Protein AF-X1TZ71-F1 (afdb_monomer_lite)

Organism: NCBI:txid412755

Secondary structure (DSSP, 8-state):
--HHHHHHHT--TT-EEEEEETTHHHHHHHTTHHHHHHHTT-EEEEEEEETTEEEEEEE-SS-EEEEEEGGGT--S-HHHHHHHHT-------TTT--HHHHHHHHHHHHHHHHHHHHHHHHHHHHTT-S---SSHHHHHHHHHHHHHHHT--TTHHHHHHH--

pLDDT: mean 88.77, std 14.21, range [39.88, 98.19]

Structure (mmCIF, N/CA/C/O backbone):
data_AF-X1TZ71-F1
#
_entry.id   AF-X1TZ71-F1
#
loop_
_atom_site.group_PDB
_atom_site.id
_atom_site.type_symbol
_atom_site.label_atom_id
_atom_site.label_alt_id
_atom_site.label_comp_id
_atom_site.label_asym_id
_atom_site.label_entity_id
_atom_site.label_seq_id
_atom_site.pdbx_PDB_ins_code
_atom_site.Cartn_x
_atom_site.Cartn_y
_atom_site.Cartn_z
_atom_site.occupancy
_atom_site.B_iso_or_equiv
_atom_site.auth_seq_id
_atom_site.auth_comp_id
_atom_site.auth_asym_id
_atom_site.auth_atom_id
_atom_site.pdbx_PDB_model_num
ATOM 1 N N . MET A 1 1 ? -4.329 -20.247 -7.702 1.00 56.12 1 MET A N 1
ATOM 2 C CA . MET A 1 1 ? -5.307 -19.534 -6.846 1.00 56.12 1 MET A CA 1
ATOM 3 C C . MET A 1 1 ? -5.564 -18.157 -7.431 1.00 56.12 1 MET A C 1
ATOM 5 O O . MET A 1 1 ? -4.617 -17.557 -7.929 1.00 56.12 1 MET A O 1
ATOM 9 N N . ALA A 1 2 ? -6.808 -17.671 -7.418 1.00 87.69 2 ALA A N 1
ATOM 10 C CA . ALA A 1 2 ? -7.111 -16.310 -7.858 1.00 87.69 2 ALA A CA 1
ATOM 11 C C . ALA A 1 2 ? -6.758 -15.293 -6.754 1.00 87.69 2 ALA A C 1
ATOM 13 O O . ALA A 1 2 ? -6.817 -15.616 -5.570 1.00 87.69 2 ALA A O 1
ATOM 14 N N . PHE A 1 3 ? -6.421 -14.053 -7.130 1.00 93.12 3 PHE A N 1
ATOM 15 C CA . PHE A 1 3 ? -6.019 -12.981 -6.200 1.00 93.12 3 PHE A CA 1
ATOM 16 C C . PHE A 1 3 ? -6.981 -12.798 -5.012 1.00 93.12 3 PHE A C 1
ATOM 18 O O . PHE A 1 3 ? -6.551 -12.663 -3.872 1.00 93.12 3 PHE A O 1
ATOM 25 N N . TRP A 1 4 ? -8.293 -12.832 -5.257 1.00 95.75 4 TRP A N 1
ATOM 26 C CA . TRP A 1 4 ? -9.291 -12.625 -4.204 1.00 95.75 4 TRP A CA 1
ATOM 27 C C . TRP A 1 4 ? -9.393 -13.785 -3.216 1.00 95.75 4 TRP A C 1
ATOM 29 O O . TRP A 1 4 ? -9.641 -13.533 -2.040 1.00 95.75 4 TRP A O 1
ATOM 39 N N . ASP A 1 5 ? -9.153 -15.022 -3.657 1.00 95.69 5 ASP A N 1
ATOM 40 C CA . ASP A 1 5 ? -9.114 -16.175 -2.751 1.00 95.69 5 ASP A CA 1
ATOM 41 C C . ASP A 1 5 ? -7.950 -16.019 -1.768 1.00 95.69 5 ASP A C 1
ATOM 43 O O . ASP A 1 5 ? -8.126 -16.210 -0.567 1.00 95.69 5 ASP A O 1
ATOM 47 N N . PHE A 1 6 ? -6.796 -15.567 -2.275 1.00 96.19 6 PHE A N 1
ATOM 48 C CA . PHE A 1 6 ? -5.638 -15.220 -1.455 1.00 96.19 6 PHE A CA 1
ATOM 49 C C . PHE A 1 6 ? -5.962 -14.087 -0.473 1.00 96.19 6 PHE A C 1
ATOM 51 O O . PHE A 1 6 ? -5.722 -14.226 0.719 1.00 96.19 6 PHE A O 1
ATOM 58 N N . VAL A 1 7 ? -6.562 -12.980 -0.920 1.00 96.44 7 VAL A N 1
ATOM 59 C CA . VAL A 1 7 ? -6.920 -11.880 -0.005 1.00 96.44 7 VAL A CA 1
ATOM 60 C C . VAL A 1 7 ? -7.867 -12.364 1.095 1.00 96.44 7 VAL A C 1
ATOM 62 O O . VAL A 1 7 ? -7.653 -12.062 2.267 1.00 96.44 7 VAL A O 1
ATOM 65 N N . PHE A 1 8 ? -8.905 -13.129 0.750 1.00 95.69 8 PHE A N 1
ATOM 66 C CA . PHE A 1 8 ? -9.890 -13.588 1.727 1.00 95.69 8 PHE A CA 1
ATOM 67 C C . PHE A 1 8 ? -9.335 -14.626 2.704 1.00 95.69 8 PHE A C 1
ATOM 69 O O . PHE A 1 8 ? -9.735 -14.596 3.872 1.00 95.69 8 PHE A O 1
ATOM 76 N N . SER A 1 9 ? -8.395 -15.479 2.280 1.00 95.69 9 SER A N 1
ATOM 77 C CA . SER A 1 9 ? -7.748 -16.455 3.167 1.00 95.69 9 SER A CA 1
ATOM 78 C C . SER A 1 9 ? -6.894 -15.803 4.258 1.00 95.69 9 SER A C 1
ATOM 80 O O . SER A 1 9 ? -6.653 -16.430 5.281 1.00 95.69 9 SER A O 1
ATOM 82 N N . HIS A 1 10 ? -6.479 -14.544 4.074 1.00 96.12 10 HIS A N 1
ATOM 83 C CA . HIS A 1 10 ? -5.703 -13.767 5.051 1.00 96.12 10 HIS A CA 1
ATOM 84 C C . HIS A 1 10 ? -6.578 -12.868 5.940 1.00 96.12 10 HIS A C 1
ATOM 86 O O . HIS A 1 10 ? -6.071 -12.021 6.674 1.00 96.12 10 HIS A O 1
ATOM 92 N N . THR A 1 11 ? -7.907 -12.994 5.871 1.00 96.06 11 THR A N 1
ATOM 93 C CA . THR A 1 11 ? -8.799 -12.199 6.724 1.00 96.06 11 THR A CA 1
ATOM 94 C C . THR A 1 11 ? -9.105 -12.910 8.037 1.00 96.06 11 THR A C 1
ATOM 96 O O . THR A 1 11 ? -9.689 -13.989 8.050 1.00 96.06 11 THR A O 1
ATOM 99 N N . GLU A 1 12 ? -8.820 -12.254 9.161 1.00 93.06 12 GLU A N 1
ATOM 100 C CA . GLU A 1 12 ? -9.050 -12.818 10.496 1.00 93.06 12 GLU A CA 1
ATOM 101 C C . GLU A 1 12 ? -10.226 -12.169 11.232 1.00 93.06 12 GLU A C 1
ATOM 103 O O . GLU A 1 12 ? -10.579 -11.003 11.025 1.00 93.06 12 GLU A O 1
ATOM 108 N N . ARG A 1 13 ? -10.871 -12.932 12.122 1.00 93.88 13 ARG A N 1
ATOM 109 C CA . ARG A 1 13 ? -12.014 -12.450 12.908 1.00 93.88 13 ARG A CA 1
ATOM 110 C C . ARG A 1 13 ? -11.586 -11.303 13.826 1.00 93.88 13 ARG A C 1
ATOM 112 O O . ARG A 1 13 ? -10.613 -11.413 14.557 1.00 93.88 13 ARG A O 1
ATOM 119 N N . LYS A 1 14 ? -12.376 -10.223 13.833 1.00 87.81 14 LYS A N 1
ATOM 120 C CA . LYS A 1 14 ? -12.159 -8.985 14.609 1.00 87.81 14 LYS A CA 1
ATOM 121 C C . LYS A 1 14 ? -10.844 -8.250 14.308 1.00 87.81 14 LYS A C 1
ATOM 123 O O . LYS A 1 14 ? -10.611 -7.207 14.910 1.00 87.81 14 LYS A O 1
ATOM 128 N N . GLN A 1 15 ? -10.054 -8.712 13.343 1.00 91.31 15 GLN A N 1
ATOM 129 C CA . GLN A 1 15 ? -8.871 -8.010 12.870 1.00 91.31 15 GLN A CA 1
ATOM 130 C C . GLN A 1 15 ? -9.157 -7.301 11.546 1.00 91.31 15 GLN A C 1
ATOM 132 O O . GLN A 1 15 ? -10.079 -7.645 10.795 1.00 91.31 15 GLN A O 1
ATOM 137 N N . LYS A 1 16 ? -8.385 -6.247 11.291 1.00 94.69 16 LYS A N 1
ATOM 138 C CA . LYS A 1 16 ? -8.448 -5.476 10.054 1.00 94.69 16 LYS A CA 1
ATOM 139 C C . LYS A 1 16 ? -7.242 -5.852 9.208 1.00 94.69 16 LYS A C 1
ATOM 141 O O . LYS A 1 16 ? -6.126 -5.527 9.593 1.00 94.69 16 LYS A O 1
ATOM 146 N N . LEU A 1 17 ? -7.479 -6.482 8.062 1.00 97.62 17 LEU A N 1
ATOM 147 C CA . LEU A 1 17 ? -6.434 -6.743 7.077 1.00 97.62 17 LEU A CA 1
ATOM 148 C C . LEU A 1 17 ? -6.076 -5.438 6.359 1.00 97.62 17 LEU A C 1
ATOM 150 O O . LEU A 1 17 ? -6.972 -4.730 5.895 1.00 97.62 17 LEU A O 1
ATOM 154 N N . TRP A 1 18 ? -4.786 -5.124 6.271 1.00 97.12 18 TRP A N 1
ATOM 155 C CA . TRP A 1 18 ? -4.277 -4.001 5.484 1.00 97.12 18 TRP A CA 1
ATOM 156 C C . TRP A 1 18 ? -3.757 -4.537 4.154 1.00 97.12 18 TRP A C 1
ATOM 158 O O . TRP A 1 18 ? -2.914 -5.427 4.130 1.00 97.12 18 TRP A O 1
ATOM 168 N N . VAL A 1 19 ? -4.269 -3.996 3.053 1.00 97.00 19 VAL A N 1
ATOM 169 C CA . VAL A 1 19 ? -3.801 -4.284 1.695 1.00 97.00 19 VAL A CA 1
ATOM 170 C C . VAL A 1 19 ? -3.227 -2.991 1.139 1.00 97.00 19 VAL A C 1
ATOM 172 O O . VAL A 1 19 ? -3.953 -2.014 0.971 1.00 97.00 19 VAL A O 1
ATOM 175 N N . ILE A 1 20 ? -1.921 -2.968 0.901 1.00 95.88 20 ILE A N 1
ATOM 176 C CA . ILE A 1 20 ? -1.197 -1.762 0.497 1.00 95.88 20 ILE A CA 1
ATOM 177 C C . ILE A 1 20 ? -0.684 -1.962 -0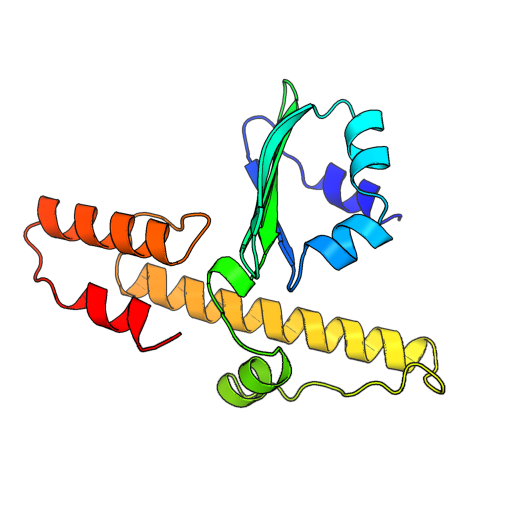.926 1.00 95.88 20 ILE A C 1
ATOM 179 O O . ILE A 1 20 ? -0.116 -3.008 -1.231 1.00 95.88 20 ILE A O 1
ATOM 183 N N . ALA A 1 21 ? -0.905 -0.974 -1.787 1.00 94.56 21 ALA A N 1
ATOM 184 C CA . ALA A 1 21 ? -0.413 -0.950 -3.162 1.00 94.56 21 ALA A CA 1
ATOM 185 C C . ALA A 1 21 ? -0.061 0.489 -3.557 1.00 94.56 21 ALA A C 1
ATOM 187 O O . ALA A 1 21 ? -0.616 1.429 -2.989 1.00 94.56 21 ALA A O 1
ATOM 188 N N . ARG A 1 22 ? 0.829 0.673 -4.534 1.00 93.31 22 ARG A N 1
ATOM 189 C CA . ARG A 1 22 ? 1.141 2.002 -5.079 1.00 93.31 22 ARG A CA 1
ATOM 190 C C . ARG A 1 22 ? 0.152 2.346 -6.186 1.00 93.31 22 ARG A C 1
ATOM 192 O O . ARG A 1 22 ? 0.003 1.556 -7.109 1.00 93.31 22 ARG A O 1
ATOM 199 N N . ASN A 1 23 ? -0.472 3.524 -6.127 1.00 90.31 23 ASN A N 1
ATOM 200 C CA . ASN A 1 23 ? -1.553 3.905 -7.045 1.00 90.31 23 ASN A CA 1
ATOM 201 C C . ASN A 1 23 ? -2.710 2.886 -7.011 1.00 90.31 23 ASN A C 1
ATOM 203 O O . ASN A 1 23 ? -3.175 2.375 -8.034 1.00 90.31 23 ASN A O 1
ATOM 207 N N . LEU A 1 24 ? -3.165 2.591 -5.791 1.00 94.12 24 LEU A N 1
ATOM 208 C CA . LEU A 1 24 ? -4.106 1.519 -5.457 1.00 94.12 24 LEU A CA 1
ATOM 209 C C . LEU A 1 24 ? -5.336 1.480 -6.375 1.00 94.12 24 LEU A C 1
ATOM 211 O O . LEU A 1 24 ? -5.834 0.404 -6.707 1.00 94.12 24 LEU A O 1
ATOM 215 N N . THR A 1 25 ? -5.862 2.647 -6.747 1.00 92.38 25 THR A N 1
ATOM 216 C CA . THR A 1 25 ? -7.091 2.771 -7.539 1.00 92.38 25 THR A CA 1
ATOM 217 C C . THR A 1 25 ? -6.992 2.042 -8.879 1.00 92.38 25 THR A C 1
ATOM 219 O O . THR A 1 25 ? -7.983 1.451 -9.323 1.00 92.38 25 THR A O 1
ATOM 222 N N . PHE A 1 26 ? -5.808 2.025 -9.499 1.00 91.81 26 PHE A N 1
ATOM 223 C CA . PHE A 1 26 ? -5.575 1.302 -10.745 1.00 91.81 26 PHE A CA 1
ATOM 224 C C . PHE A 1 26 ? -5.727 -0.209 -10.541 1.00 91.81 26 PHE A C 1
ATOM 226 O O . PHE A 1 26 ? -6.632 -0.820 -11.119 1.00 91.81 26 PHE A O 1
ATOM 233 N N . ASP A 1 27 ? -4.916 -0.800 -9.659 1.00 92.81 27 ASP A N 1
ATOM 234 C CA . ASP A 1 27 ? -4.940 -2.241 -9.390 1.00 92.81 27 ASP A CA 1
ATOM 235 C C . ASP A 1 27 ? -6.313 -2.698 -8.909 1.00 92.81 27 ASP A C 1
ATOM 237 O O . ASP A 1 27 ? -6.866 -3.673 -9.419 1.00 92.81 27 ASP A O 1
ATOM 241 N N . PHE A 1 28 ? -6.917 -1.948 -7.984 1.00 95.19 28 PHE A N 1
ATOM 242 C CA . PHE A 1 28 ? -8.239 -2.244 -7.441 1.00 95.19 28 PHE A CA 1
ATOM 243 C C . PHE A 1 28 ? -9.316 -2.318 -8.536 1.00 95.19 28 PHE A C 1
ATOM 245 O O . PHE A 1 28 ? -10.219 -3.163 -8.474 1.00 95.19 28 PHE A O 1
ATOM 252 N N . THR A 1 29 ? -9.206 -1.469 -9.561 1.00 94.75 29 THR A N 1
ATOM 253 C CA . THR A 1 29 ? -10.097 -1.475 -10.727 1.00 94.75 29 THR A CA 1
ATOM 254 C C . THR A 1 29 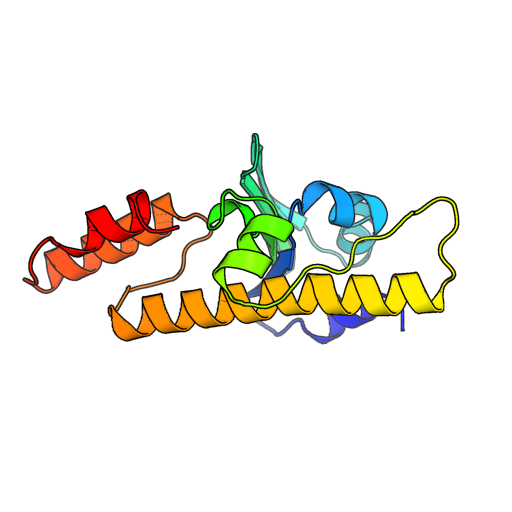? -9.824 -2.681 -11.625 1.00 94.75 29 THR A C 1
ATOM 256 O O . THR A 1 29 ? -10.764 -3.407 -11.965 1.00 94.75 29 THR A O 1
ATOM 259 N N . VAL A 1 30 ? -8.554 -2.954 -11.946 1.00 94.75 30 VAL A N 1
ATOM 260 C CA . VAL A 1 30 ? -8.131 -4.089 -12.788 1.00 94.75 30 VAL A CA 1
ATOM 261 C C . VAL A 1 30 ? -8.580 -5.423 -12.190 1.00 94.75 30 VAL A C 1
ATOM 263 O O . VAL A 1 30 ? -9.160 -6.259 -12.888 1.00 94.75 30 VAL A O 1
ATOM 266 N N . VAL A 1 31 ? -8.420 -5.605 -10.875 1.00 95.44 31 VAL A N 1
ATOM 267 C CA . VAL A 1 31 ? -8.862 -6.821 -10.175 1.00 95.44 31 VAL A CA 1
ATOM 268 C C . VAL A 1 31 ? -10.368 -6.844 -9.880 1.00 95.44 31 VAL A C 1
ATOM 270 O O . VAL A 1 31 ? -10.855 -7.762 -9.216 1.00 95.44 31 VAL A O 1
ATOM 273 N N . LYS A 1 32 ? -11.135 -5.863 -10.378 1.00 96.69 32 LYS A N 1
ATOM 274 C CA . LYS A 1 32 ? -12.597 -5.748 -10.234 1.00 96.69 32 LYS A CA 1
ATOM 275 C C . LYS A 1 32 ? -13.048 -5.768 -8.769 1.00 96.69 32 LYS A C 1
ATOM 277 O O . LYS A 1 32 ? -14.005 -6.468 -8.419 1.00 96.69 32 LYS A O 1
ATOM 282 N N . GLY A 1 33 ? -12.374 -5.010 -7.903 1.00 96.38 33 GLY A N 1
ATOM 283 C CA . GLY A 1 33 ? -12.511 -5.153 -6.454 1.00 96.38 33 GLY A CA 1
ATOM 284 C C . GLY A 1 33 ? -13.922 -4.994 -5.910 1.00 96.38 33 GLY A C 1
ATOM 285 O O . GLY A 1 33 ? -14.368 -5.830 -5.122 1.00 96.38 33 GLY A O 1
ATOM 286 N N . TRP A 1 34 ? -14.698 -4.034 -6.416 1.00 96.62 34 TRP A N 1
ATOM 287 C CA . TRP A 1 34 ? -16.098 -3.867 -6.011 1.00 96.62 34 TRP A CA 1
ATOM 288 C C . TRP A 1 34 ? -16.954 -5.112 -6.248 1.00 96.62 34 TRP A C 1
ATOM 290 O O . TRP A 1 34 ? -17.768 -5.480 -5.400 1.00 96.62 34 TRP A O 1
ATOM 300 N N . ARG A 1 35 ? -16.744 -5.799 -7.376 1.00 96.62 35 ARG A N 1
ATOM 301 C CA . ARG A 1 35 ? -17.495 -7.005 -7.738 1.00 96.62 35 ARG A CA 1
ATOM 302 C C . ARG A 1 35 ? -17.219 -8.139 -6.753 1.00 96.62 35 ARG A C 1
ATOM 304 O O . ARG A 1 35 ? -18.155 -8.780 -6.278 1.00 96.62 35 ARG A O 1
ATOM 311 N N . HIS A 1 36 ? -15.946 -8.372 -6.436 1.00 96.94 36 HIS A N 1
ATOM 312 C CA . HIS A 1 36 ? -15.536 -9.461 -5.548 1.00 96.94 36 HIS A CA 1
ATOM 313 C C . HIS A 1 36 ? -15.891 -9.177 -4.085 1.00 96.94 36 HIS A C 1
ATOM 315 O O . HIS A 1 36 ? -16.437 -10.049 -3.411 1.00 96.94 36 HIS A O 1
ATOM 321 N N . LEU A 1 37 ? -15.686 -7.944 -3.615 1.00 97.00 37 LEU A N 1
ATOM 322 C CA . LEU A 1 37 ? -16.050 -7.533 -2.259 1.00 97.00 37 LEU A CA 1
ATOM 323 C C . LEU A 1 37 ? -17.560 -7.613 -2.014 1.00 97.00 37 LEU A C 1
ATOM 325 O O . LEU A 1 37 ? -17.981 -8.147 -0.985 1.00 97.00 37 LEU A O 1
ATOM 329 N N . ARG A 1 38 ? -18.381 -7.151 -2.970 1.00 96.19 38 ARG A N 1
ATOM 330 C CA . ARG A 1 38 ? -19.845 -7.257 -2.885 1.00 96.19 38 ARG A CA 1
ATOM 331 C C . ARG A 1 38 ? -20.293 -8.717 -2.839 1.00 96.19 38 ARG A C 1
ATOM 333 O O . ARG A 1 38 ? -21.103 -9.066 -1.984 1.00 96.19 38 ARG A O 1
ATOM 340 N N . LYS A 1 39 ? -19.742 -9.573 -3.710 1.00 96.19 39 LYS A N 1
ATOM 341 C CA . LYS A 1 39 ? -20.042 -11.016 -3.726 1.00 96.19 39 LYS A CA 1
ATOM 342 C C . LYS A 1 39 ? -19.671 -11.695 -2.400 1.00 96.19 39 LYS A C 1
ATOM 344 O O . LYS A 1 39 ? -20.401 -12.562 -1.940 1.00 96.19 39 LYS A O 1
ATOM 349 N N . ALA A 1 40 ? -18.581 -11.267 -1.762 1.00 95.56 40 ALA A N 1
ATOM 350 C CA . ALA A 1 40 ? -18.126 -11.772 -0.465 1.00 95.56 40 ALA A CA 1
ATOM 351 C C . ALA A 1 40 ? -18.844 -11.145 0.756 1.00 95.56 40 ALA A C 1
ATOM 353 O O . ALA A 1 40 ? -18.468 -11.415 1.902 1.00 95.56 40 ALA A O 1
ATOM 354 N N . GLY A 1 41 ? -19.865 -10.305 0.539 1.00 96.94 41 GLY A N 1
ATOM 355 C CA . GLY A 1 41 ? -20.700 -9.725 1.596 1.00 96.94 41 GLY A CA 1
ATOM 356 C C . GLY A 1 41 ? -20.073 -8.549 2.353 1.00 96.94 41 GLY A C 1
ATOM 357 O O . GLY A 1 41 ? -20.566 -8.173 3.421 1.00 96.94 41 GLY A O 1
ATOM 358 N N . TYR A 1 42 ? -18.993 -7.958 1.837 1.00 97.69 42 TYR A N 1
ATOM 359 C CA . TYR A 1 42 ? -18.423 -6.741 2.409 1.00 97.69 42 TYR A CA 1
ATOM 360 C C . TYR A 1 42 ? -19.281 -5.520 2.074 1.00 97.69 42 TYR A C 1
ATOM 362 O O . TYR A 1 42 ? -19.770 -5.363 0.956 1.00 97.69 42 TYR A O 1
ATOM 370 N N . LYS A 1 43 ? -19.426 -4.621 3.050 1.00 97.56 43 LYS A N 1
ATOM 371 C CA . LYS A 1 43 ? -20.058 -3.310 2.877 1.00 97.56 43 LYS A CA 1
ATOM 372 C C . LYS A 1 43 ? -19.006 -2.214 2.955 1.00 97.56 43 LYS A C 1
ATOM 374 O O . LYS A 1 43 ? -18.106 -2.289 3.796 1.00 97.56 43 LYS A O 1
ATOM 379 N N . LEU A 1 44 ? -19.151 -1.186 2.124 1.00 97.50 44 LEU A N 1
ATOM 380 C CA . LEU A 1 44 ? -18.319 0.009 2.195 1.00 97.50 44 LEU A CA 1
ATOM 381 C C . LEU A 1 44 ? -18.536 0.725 3.533 1.00 97.50 44 LEU A C 1
ATOM 383 O O . LEU A 1 44 ? -19.667 0.849 4.006 1.00 97.50 44 LEU A O 1
ATOM 387 N N . LYS A 1 45 ? -17.442 1.152 4.163 1.00 97.31 45 LYS A N 1
ATOM 388 C CA . LYS A 1 45 ? -17.451 1.921 5.414 1.00 97.31 45 LYS A CA 1
ATOM 389 C C . LYS A 1 45 ? -16.808 3.283 5.269 1.00 97.31 45 LYS A C 1
ATOM 391 O O . LYS A 1 45 ? -17.271 4.224 5.897 1.00 97.31 45 LYS A O 1
ATOM 396 N N . PHE A 1 46 ? -15.759 3.374 4.467 1.00 96.31 46 PHE A N 1
ATOM 397 C CA . PHE A 1 46 ? -15.093 4.629 4.178 1.00 96.31 46 PHE A CA 1
ATOM 398 C C . PHE A 1 46 ? -14.481 4.553 2.786 1.00 96.31 46 PHE A C 1
ATOM 400 O O . PHE A 1 46 ? -13.930 3.514 2.415 1.00 96.31 46 PHE A O 1
ATOM 407 N N . PHE A 1 47 ? -14.591 5.640 2.037 1.00 95.44 47 PHE A N 1
ATOM 408 C CA . PHE A 1 47 ? -13.990 5.792 0.725 1.00 95.44 47 PHE A CA 1
ATOM 409 C C . PHE A 1 47 ? -13.442 7.205 0.612 1.00 95.44 47 PHE A C 1
ATOM 411 O O . PHE A 1 47 ? -14.181 8.170 0.793 1.00 95.44 47 PHE A O 1
ATOM 418 N N . HIS A 1 48 ? -12.155 7.312 0.324 1.00 94.19 48 HIS A N 1
ATOM 419 C CA . HIS A 1 48 ? -11.503 8.562 -0.014 1.00 94.19 48 HIS A CA 1
ATOM 420 C C . HIS A 1 48 ? -10.598 8.312 -1.214 1.00 94.19 48 HIS A C 1
ATOM 422 O O . HIS A 1 48 ? -9.826 7.352 -1.215 1.00 94.19 48 HIS A O 1
ATOM 428 N N . ASN A 1 49 ? -10.733 9.160 -2.225 1.00 91.19 49 ASN A N 1
ATOM 429 C CA . ASN A 1 49 ? -9.928 9.143 -3.434 1.00 91.19 49 ASN A CA 1
ATOM 430 C C . ASN A 1 49 ? -9.728 10.598 -3.855 1.00 91.19 49 ASN A C 1
ATOM 432 O O . ASN A 1 49 ? -10.657 11.234 -4.355 1.00 91.19 49 ASN A O 1
ATOM 436 N N . GLN A 1 50 ? -8.546 11.138 -3.572 1.00 87.94 50 GLN A N 1
ATOM 437 C CA . GLN A 1 50 ? -8.169 12.483 -3.983 1.00 87.94 50 GLN A CA 1
ATOM 438 C C . GLN A 1 50 ? -6.665 12.544 -4.249 1.00 87.94 50 GLN A C 1
ATOM 440 O O . GLN A 1 50 ? -5.847 12.353 -3.347 1.00 87.94 50 GLN A O 1
ATOM 445 N N . GLY A 1 51 ? -6.296 12.843 -5.497 1.00 82.50 51 GLY A N 1
ATOM 446 C CA . GLY A 1 51 ? -4.898 12.885 -5.923 1.00 82.50 51 GLY A CA 1
ATOM 447 C C . GLY A 1 51 ? -4.202 11.545 -5.679 1.00 82.50 51 GLY A C 1
ATOM 448 O O . GLY A 1 51 ? -4.640 10.511 -6.172 1.00 82.50 51 GLY A O 1
ATOM 449 N N . THR A 1 52 ? -3.128 11.566 -4.893 1.00 79.38 52 THR A N 1
ATOM 450 C CA . THR A 1 52 ? -2.356 10.372 -4.518 1.00 79.38 52 THR A CA 1
ATOM 451 C C . THR A 1 52 ? -2.851 9.715 -3.226 1.00 79.38 52 THR A C 1
ATOM 453 O O . THR A 1 52 ? -2.237 8.763 -2.752 1.00 79.38 52 THR A O 1
ATOM 456 N N . CYS A 1 53 ? -3.926 10.238 -2.623 1.00 87.25 53 CYS A N 1
ATOM 457 C CA . CYS A 1 53 ? -4.484 9.727 -1.380 1.00 87.25 53 CYS A CA 1
ATOM 458 C C . CYS A 1 53 ? -5.683 8.818 -1.664 1.00 87.25 53 CYS A C 1
ATOM 460 O O . CYS A 1 53 ? -6.781 9.305 -1.952 1.00 87.25 53 CYS A O 1
ATOM 462 N N . ASN A 1 54 ? -5.487 7.500 -1.554 1.00 93.00 54 ASN A N 1
ATOM 463 C CA . ASN A 1 54 ? -6.557 6.515 -1.726 1.00 93.00 54 ASN A CA 1
ATOM 464 C C . ASN A 1 54 ? -6.712 5.644 -0.479 1.00 93.00 54 ASN A C 1
ATOM 466 O O . ASN A 1 54 ? -5.758 5.042 0.024 1.00 93.00 54 ASN A O 1
ATOM 470 N N . ILE A 1 55 ? -7.941 5.581 0.035 1.00 97.00 55 ILE A N 1
ATOM 471 C CA . ILE A 1 55 ? -8.312 4.783 1.204 1.00 97.00 55 ILE A CA 1
ATOM 472 C C . ILE A 1 55 ? -9.678 4.156 0.945 1.00 97.00 55 ILE A C 1
ATOM 474 O O . ILE A 1 55 ? -10.683 4.854 0.797 1.00 97.00 55 ILE A O 1
ATOM 478 N N . ILE A 1 56 ? -9.737 2.827 0.972 1.00 97.56 56 ILE A N 1
ATOM 479 C CA . ILE A 1 56 ? -10.987 2.073 0.864 1.00 97.56 56 ILE A CA 1
ATOM 480 C C . ILE A 1 56 ? -11.116 1.173 2.085 1.00 97.56 56 ILE A C 1
ATOM 482 O O . ILE A 1 56 ? -10.369 0.216 2.243 1.00 97.56 56 ILE A O 1
ATOM 486 N N . SER A 1 57 ? -12.087 1.442 2.951 1.00 97.75 57 SER A N 1
ATOM 487 C CA . SER A 1 57 ? -12.390 0.597 4.106 1.00 97.75 57 SER A CA 1
ATOM 488 C C . SER A 1 57 ? -13.694 -0.142 3.877 1.00 97.75 57 SER A C 1
ATOM 490 O O . SER 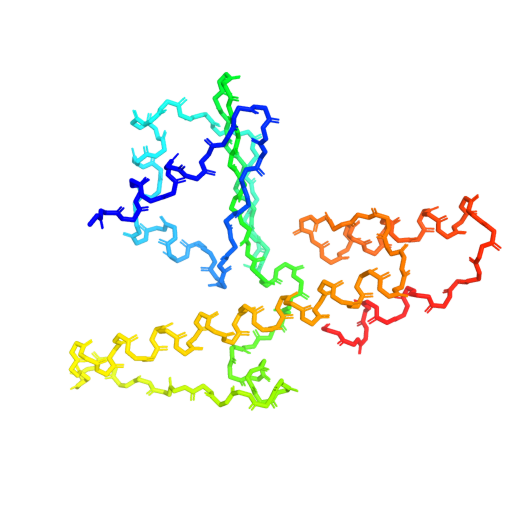A 1 57 ? -14.750 0.472 3.692 1.00 97.75 57 SER A O 1
ATOM 492 N N . VAL A 1 58 ? -13.636 -1.466 3.938 1.00 98.00 58 VAL A N 1
ATOM 493 C CA . VAL A 1 58 ? -14.801 -2.338 3.825 1.00 98.00 58 VAL A CA 1
ATOM 494 C C . VAL A 1 58 ? -14.899 -3.268 5.023 1.00 98.00 58 VAL A C 1
ATOM 496 O O . VAL A 1 58 ? -13.904 -3.677 5.623 1.00 98.00 58 VAL A O 1
ATOM 499 N N . ARG A 1 59 ? -16.126 -3.615 5.406 1.00 96.81 59 ARG A N 1
ATOM 500 C CA . ARG A 1 59 ? -16.375 -4.435 6.593 1.00 96.81 59 ARG A CA 1
ATOM 501 C C . ARG A 1 59 ? -17.565 -5.362 6.407 1.00 96.81 59 ARG A C 1
ATOM 503 O O . ARG A 1 59 ? -18.588 -4.966 5.850 1.00 96.81 59 ARG A O 1
ATOM 510 N N . LYS A 1 60 ? -17.450 -6.564 6.970 1.00 94.50 60 LYS A N 1
ATOM 511 C CA . LYS A 1 60 ? -18.573 -7.460 7.277 1.00 94.50 60 LYS A CA 1
ATOM 512 C C . LYS A 1 60 ? -18.636 -7.723 8.786 1.00 94.50 60 LYS A C 1
ATOM 514 O O . LYS A 1 60 ? -17.839 -7.181 9.550 1.00 94.50 60 LYS A O 1
ATOM 519 N N . LYS A 1 61 ? -19.607 -8.521 9.244 1.00 89.94 61 LYS A N 1
ATOM 520 C CA . LYS A 1 61 ? -19.800 -8.787 10.685 1.00 89.94 61 LYS A CA 1
ATOM 521 C C . LYS A 1 61 ? -18.540 -9.365 11.350 1.00 89.94 61 LYS A C 1
ATOM 523 O O . LYS A 1 61 ? -18.217 -8.975 12.466 1.00 89.94 61 LYS A O 1
ATOM 528 N N . SER A 1 62 ? -17.829 -10.260 10.662 1.00 90.75 62 SER A N 1
ATOM 529 C CA . SER A 1 62 ? -16.691 -10.990 11.228 1.00 90.75 62 SER A CA 1
ATOM 530 C C . SER A 1 62 ? -15.353 -10.260 11.127 1.00 90.75 62 SER A C 1
ATOM 532 O O . SER A 1 62 ? -14.561 -10.360 12.059 1.00 90.75 62 SER A O 1
ATOM 534 N N . ASN A 1 63 ? -15.081 -9.546 10.033 1.00 95.31 63 ASN A N 1
ATOM 535 C CA . ASN A 1 63 ? -13.767 -8.958 9.761 1.00 95.31 63 ASN A CA 1
ATOM 536 C C . ASN A 1 63 ? -13.851 -7.701 8.871 1.00 95.31 63 ASN A C 1
ATOM 538 O O . ASN A 1 63 ? -14.917 -7.354 8.342 1.00 95.31 63 ASN A O 1
ATOM 542 N N . ALA A 1 64 ? -12.728 -6.992 8.748 1.00 96.94 64 ALA A N 1
ATOM 543 C CA . ALA A 1 64 ? -12.601 -5.777 7.947 1.00 96.94 64 ALA A CA 1
ATOM 544 C C . ALA A 1 64 ? -11.346 -5.823 7.069 1.00 96.94 64 ALA A C 1
ATOM 546 O O . ALA A 1 64 ? -10.355 -6.450 7.434 1.00 96.94 64 ALA A O 1
ATOM 547 N N . ILE A 1 65 ? -11.392 -5.127 5.935 1.00 98.19 65 ILE A N 1
ATOM 548 C CA . ILE A 1 65 ? -10.244 -4.925 5.050 1.00 98.19 65 ILE A CA 1
ATOM 549 C C . ILE A 1 65 ? -10.118 -3.426 4.804 1.00 98.19 65 ILE A C 1
ATOM 551 O O . ILE A 1 65 ? -11.120 -2.752 4.548 1.00 98.19 65 ILE A O 1
ATOM 555 N N . VAL A 1 66 ? -8.901 -2.904 4.896 1.00 97.81 66 VAL A N 1
ATOM 556 C CA . VAL A 1 66 ? -8.571 -1.559 4.438 1.00 97.81 66 VAL A CA 1
ATOM 557 C C . VAL A 1 66 ? -7.558 -1.660 3.309 1.00 97.81 66 VAL A C 1
ATOM 559 O O . VAL A 1 66 ? -6.510 -2.280 3.461 1.00 97.81 66 VAL A O 1
ATOM 562 N N . PHE A 1 67 ? -7.897 -1.066 2.175 1.00 97.75 67 PHE A N 1
ATOM 563 C CA . PHE A 1 67 ? -6.996 -0.884 1.053 1.00 97.75 67 PHE A CA 1
ATOM 564 C C . PHE A 1 67 ? -6.415 0.525 1.137 1.00 97.75 67 PHE A C 1
ATOM 566 O O . PHE A 1 67 ? -7.173 1.488 1.297 1.00 97.75 67 PHE A O 1
ATOM 573 N N . LEU A 1 68 ? -5.091 0.638 1.073 1.00 96.81 68 LEU A N 1
ATOM 574 C CA . LEU A 1 68 ? -4.363 1.895 1.236 1.00 96.81 68 LEU A CA 1
ATOM 575 C C . LEU A 1 68 ? -3.397 2.103 0.076 1.00 96.81 68 LEU A C 1
ATOM 577 O O . LEU A 1 68 ? -2.711 1.167 -0.334 1.00 96.81 68 LEU A O 1
ATOM 581 N N . ASP A 1 69 ? -3.333 3.336 -0.417 1.00 95.44 69 ASP A N 1
ATOM 582 C CA . ASP A 1 69 ? -2.251 3.747 -1.302 1.00 95.44 69 ASP A CA 1
ATOM 583 C C . ASP A 1 69 ? -0.956 3.904 -0.506 1.00 95.44 69 ASP A C 1
ATOM 585 O O . ASP A 1 69 ? -0.936 4.605 0.510 1.00 95.44 69 ASP A O 1
ATOM 589 N N . SER A 1 70 ? 0.145 3.316 -0.969 1.00 94.94 70 SER A N 1
ATOM 590 C CA . SER A 1 70 ? 1.454 3.593 -0.371 1.00 94.94 70 SER A CA 1
ATOM 591 C C . SER A 1 70 ? 1.870 5.054 -0.570 1.00 94.94 70 SER A C 1
ATOM 593 O O . SER A 1 70 ? 2.590 5.612 0.265 1.00 94.94 70 SER A O 1
ATOM 595 N N . MET A 1 71 ? 1.320 5.732 -1.586 1.00 93.19 71 MET A N 1
ATOM 596 C CA . MET A 1 71 ? 1.517 7.166 -1.799 1.00 93.19 71 MET A CA 1
ATOM 597 C C . MET A 1 71 ? 0.867 8.052 -0.725 1.00 93.19 71 MET A C 1
ATOM 599 O O . MET A 1 71 ? 1.159 9.246 -0.657 1.00 93.19 71 MET A O 1
ATOM 603 N N . ASN A 1 72 ? 0.055 7.485 0.175 1.00 93.62 72 ASN A N 1
ATOM 604 C CA . ASN A 1 72 ? -0.412 8.189 1.371 1.00 93.62 72 ASN A CA 1
ATOM 605 C C . ASN A 1 72 ? 0.748 8.564 2.318 1.00 93.62 72 ASN A C 1
ATOM 607 O O . ASN A 1 72 ? 0.591 9.457 3.164 1.00 93.62 72 ASN A O 1
ATOM 611 N N . TRP A 1 73 ? 1.888 7.871 2.199 1.00 92.94 73 TRP A N 1
ATOM 612 C CA . TRP A 1 73 ? 3.112 8.132 2.958 1.00 92.94 73 TRP A CA 1
ATOM 613 C C . TRP A 1 73 ? 4.290 8.521 2.066 1.00 92.94 73 TRP A C 1
ATOM 615 O O . TRP A 1 73 ? 5.024 9.431 2.438 1.00 92.94 73 TRP A O 1
ATOM 625 N N . PHE A 1 74 ? 4.439 7.891 0.897 1.00 93.06 74 PHE A N 1
ATOM 626 C CA . PHE A 1 74 ? 5.605 8.062 0.023 1.00 93.06 74 PHE A CA 1
ATOM 627 C C . PHE A 1 74 ? 5.206 8.729 -1.296 1.00 93.06 74 PHE A C 1
ATOM 629 O O . PHE A 1 74 ? 4.821 8.064 -2.260 1.00 93.06 74 PHE A O 1
ATOM 636 N N . VAL A 1 75 ? 5.270 10.061 -1.345 1.00 91.19 75 VAL A N 1
ATOM 637 C CA . VAL A 1 75 ? 4.834 10.840 -2.518 1.00 91.19 75 VAL A CA 1
ATOM 638 C C . VAL A 1 75 ? 5.970 10.934 -3.543 1.00 91.19 75 VAL A C 1
ATOM 640 O O . VAL A 1 75 ? 6.519 11.999 -3.808 1.00 91.19 75 VAL A O 1
ATOM 643 N N . GLU A 1 76 ? 6.336 9.796 -4.125 1.00 91.44 76 GLU A N 1
ATOM 644 C CA . GLU A 1 76 ? 7.401 9.689 -5.127 1.00 91.44 76 GLU A CA 1
ATOM 645 C C . GLU A 1 76 ? 7.140 8.544 -6.122 1.00 91.44 76 GLU A C 1
ATOM 647 O O . GLU A 1 76 ? 6.259 7.701 -5.925 1.00 91.44 76 GLU A O 1
ATOM 652 N N . SER A 1 77 ? 7.896 8.504 -7.224 1.00 93.62 77 SER A N 1
ATOM 653 C CA . SER A 1 77 ? 7.818 7.403 -8.193 1.00 93.62 77 SER A CA 1
ATOM 654 C C . SER A 1 77 ? 8.523 6.153 -7.665 1.00 93.62 77 SER A C 1
ATOM 656 O O . SER A 1 77 ? 9.434 6.239 -6.843 1.00 93.62 77 SER A O 1
ATOM 658 N N . LEU A 1 78 ? 8.118 4.972 -8.148 1.00 95.12 78 LEU A N 1
ATOM 659 C CA . LEU A 1 78 ? 8.723 3.703 -7.717 1.00 95.12 78 LEU A CA 1
ATOM 660 C C . LEU A 1 78 ? 10.214 3.637 -8.065 1.00 95.12 78 LEU A C 1
ATOM 662 O O . LEU A 1 78 ? 10.998 3.028 -7.350 1.00 95.12 78 LEU A O 1
ATOM 666 N N . GLU A 1 79 ? 10.591 4.292 -9.160 1.00 96.00 79 GLU A N 1
ATOM 667 C CA . GLU A 1 79 ? 11.973 4.409 -9.615 1.00 96.00 79 GLU A CA 1
ATOM 668 C C . GLU A 1 79 ? 12.824 5.217 -8.635 1.00 96.00 79 GLU A C 1
ATOM 670 O O . GLU A 1 79 ? 13.829 4.700 -8.157 1.00 96.00 79 GLU A O 1
ATOM 675 N N . LYS A 1 80 ? 12.350 6.403 -8.225 1.00 96.56 80 LYS A N 1
ATOM 676 C CA . LYS A 1 80 ? 13.017 7.219 -7.200 1.00 96.56 80 LYS A CA 1
ATOM 677 C C . LYS A 1 80 ? 13.089 6.505 -5.850 1.00 96.56 80 LYS A C 1
ATOM 679 O O . LYS A 1 80 ? 14.133 6.527 -5.205 1.00 96.56 80 LYS A O 1
ATOM 684 N N . THR A 1 81 ? 12.018 5.811 -5.450 1.00 96.69 81 THR A N 1
ATOM 685 C CA . THR A 1 81 ? 12.038 4.969 -4.244 1.00 96.69 81 THR A CA 1
ATOM 686 C C . THR A 1 81 ? 13.130 3.909 -4.341 1.00 96.69 81 THR A C 1
ATOM 688 O O . THR A 1 81 ? 13.908 3.750 -3.405 1.00 96.69 81 THR A O 1
ATOM 691 N N . GLY A 1 82 ? 13.195 3.196 -5.468 1.00 97.12 82 GLY A N 1
ATOM 692 C CA . GLY A 1 82 ? 14.181 2.152 -5.719 1.00 97.12 82 GLY A CA 1
ATOM 693 C C . GLY A 1 82 ? 15.617 2.667 -5.644 1.00 97.12 82 GLY A C 1
ATOM 694 O O . GLY A 1 82 ? 16.438 2.084 -4.942 1.00 97.12 82 GLY A O 1
ATOM 695 N N . GLU A 1 83 ? 15.906 3.796 -6.292 1.00 96.88 83 GLU A N 1
ATOM 696 C CA . GLU A 1 83 ? 17.206 4.475 -6.209 1.00 96.88 83 GLU A CA 1
ATOM 697 C C . GLU A 1 83 ? 17.568 4.836 -4.763 1.00 96.88 83 GLU A C 1
ATOM 699 O O . GLU A 1 83 ? 18.655 4.497 -4.297 1.00 96.88 83 GLU A O 1
ATOM 704 N N . ARG A 1 84 ? 16.632 5.444 -4.022 1.00 96.12 84 ARG A N 1
ATOM 705 C CA . ARG A 1 84 ? 16.830 5.869 -2.628 1.00 96.12 84 ARG A CA 1
ATOM 706 C C . ARG A 1 84 ? 17.130 4.705 -1.681 1.00 96.12 84 ARG A C 1
ATOM 708 O O . ARG A 1 84 ? 17.892 4.884 -0.735 1.00 96.12 84 ARG A O 1
ATOM 715 N N . ILE A 1 85 ? 16.530 3.533 -1.904 1.00 96.62 85 ILE A N 1
ATOM 716 C CA . ILE A 1 85 ? 16.722 2.343 -1.052 1.00 96.62 85 ILE A CA 1
ATOM 717 C C . ILE A 1 85 ? 17.753 1.348 -1.611 1.00 96.62 85 ILE A C 1
ATOM 719 O O . ILE A 1 85 ? 17.952 0.288 -1.022 1.00 96.62 85 ILE A O 1
ATOM 723 N N . GLY A 1 86 ? 18.399 1.665 -2.738 1.00 97.12 86 GLY A N 1
ATOM 724 C CA . GLY A 1 86 ? 19.422 0.820 -3.362 1.00 97.12 86 GLY A CA 1
ATOM 725 C C . GLY A 1 86 ? 18.888 -0.409 -4.112 1.00 97.12 86 GLY A C 1
ATOM 726 O O . GLY A 1 86 ? 19.645 -1.343 -4.368 1.00 97.12 86 GLY A O 1
ATOM 727 N N . ILE A 1 87 ? 17.605 -0.432 -4.484 1.00 97.56 87 ILE A N 1
ATOM 728 C CA . ILE A 1 87 ? 16.973 -1.516 -5.252 1.00 97.56 87 ILE A CA 1
ATOM 729 C C . ILE A 1 87 ? 16.513 -0.967 -6.601 1.00 97.56 87 ILE A C 1
ATOM 731 O O . ILE A 1 87 ? 15.461 -0.339 -6.714 1.00 97.56 87 ILE A O 1
ATOM 735 N N . LYS A 1 88 ? 17.288 -1.224 -7.659 1.00 97.12 88 LYS A N 1
ATOM 736 C CA . LYS A 1 88 ? 16.972 -0.720 -9.001 1.00 97.12 88 LYS A CA 1
ATOM 737 C C . LYS A 1 88 ? 15.646 -1.294 -9.517 1.00 97.12 88 LYS A C 1
ATOM 739 O O . LYS A 1 88 ? 15.435 -2.512 -9.506 1.00 97.12 88 LYS A O 1
ATOM 744 N N . ARG A 1 89 ? 14.774 -0.412 -10.018 1.00 96.88 89 ARG A N 1
ATOM 745 C CA . ARG A 1 89 ? 13.539 -0.799 -10.710 1.00 96.88 89 ARG A CA 1
ATOM 746 C C . ARG A 1 89 ? 13.871 -1.455 -12.048 1.00 96.88 89 ARG A C 1
ATOM 748 O O . ARG A 1 89 ? 14.603 -0.889 -12.856 1.00 96.88 89 ARG A O 1
ATOM 755 N N . ILE A 1 90 ? 13.274 -2.612 -12.311 1.00 96.81 90 ILE A N 1
ATOM 756 C CA . ILE A 1 90 ? 13.295 -3.233 -13.638 1.00 96.81 90 ILE A CA 1
ATOM 757 C C . ILE A 1 90 ? 12.270 -2.510 -14.518 1.00 96.81 90 ILE A C 1
ATOM 759 O O . ILE A 1 90 ? 11.066 -2.565 -14.253 1.00 96.81 90 ILE A O 1
ATOM 763 N N . ALA A 1 91 ? 12.746 -1.802 -15.542 1.00 95.06 91 ALA A N 1
ATOM 764 C CA . ALA A 1 91 ? 11.888 -1.203 -16.558 1.00 95.06 91 ALA A CA 1
ATOM 765 C C . ALA A 1 91 ? 11.284 -2.294 -17.456 1.00 95.06 91 ALA A C 1
ATOM 767 O O . ALA A 1 91 ? 11.927 -3.306 -17.728 1.00 95.06 91 ALA A O 1
ATOM 768 N N . VAL A 1 92 ? 10.049 -2.085 -17.909 1.00 94.38 92 VAL A N 1
ATOM 769 C CA . VAL A 1 92 ? 9.321 -3.035 -18.759 1.00 94.38 92 VAL A CA 1
ATOM 770 C C . VAL A 1 92 ? 8.815 -2.306 -19.989 1.00 94.38 92 VAL A C 1
ATOM 772 O O . VAL A 1 92 ? 8.111 -1.304 -19.862 1.00 94.38 92 VAL A O 1
ATOM 775 N N . ASP A 1 93 ? 9.125 -2.840 -21.167 1.00 93.88 93 ASP A N 1
ATOM 776 C CA . ASP A 1 93 ? 8.405 -2.494 -22.385 1.00 93.88 93 ASP A CA 1
ATOM 777 C C . ASP A 1 93 ? 7.176 -3.401 -22.519 1.00 93.88 93 ASP A C 1
ATOM 779 O O . ASP A 1 93 ? 7.260 -4.555 -22.940 1.00 93.88 93 ASP A O 1
ATOM 783 N N . TYR A 1 94 ? 6.010 -2.867 -22.157 1.00 90.56 94 TYR A N 1
ATOM 784 C CA . TYR A 1 94 ? 4.747 -3.606 -22.177 1.00 90.56 94 TYR A CA 1
ATOM 785 C C . TYR A 1 94 ? 4.312 -4.065 -23.577 1.00 90.56 94 TYR A C 1
ATOM 787 O O . TYR A 1 94 ? 3.392 -4.875 -23.675 1.00 90.56 94 TYR A O 1
ATOM 795 N N . LYS A 1 95 ? 4.934 -3.565 -24.655 1.00 93.38 95 LYS A N 1
ATOM 796 C CA . LYS A 1 95 ? 4.616 -3.984 -26.028 1.00 93.38 95 LYS A CA 1
ATOM 797 C C . LYS A 1 95 ? 5.349 -5.256 -26.440 1.00 93.38 95 LYS A C 1
ATOM 799 O O . LYS A 1 95 ? 4.826 -6.008 -27.256 1.00 93.38 95 LYS A O 1
ATOM 804 N N . THR A 1 96 ? 6.548 -5.473 -25.907 1.00 95.12 96 THR A N 1
ATOM 805 C CA . THR A 1 96 ? 7.472 -6.511 -26.388 1.00 95.12 96 THR A CA 1
ATOM 806 C C . THR A 1 96 ? 7.829 -7.545 -25.324 1.00 95.12 96 THR A C 1
ATOM 808 O O . THR A 1 96 ? 8.291 -8.628 -25.675 1.00 95.12 96 THR A O 1
ATOM 811 N N . CYS A 1 97 ? 7.587 -7.259 -24.040 1.00 95.19 97 CYS A N 1
ATOM 812 C CA . CYS A 1 97 ? 7.988 -8.156 -22.961 1.00 95.19 97 CYS A CA 1
ATOM 813 C C . CYS A 1 97 ? 7.275 -9.517 -23.007 1.00 95.19 97 CYS A C 1
ATOM 815 O O . CYS A 1 97 ? 6.071 -9.638 -23.251 1.00 95.19 97 CYS A O 1
ATOM 817 N N . SER A 1 98 ? 8.029 -10.561 -22.687 1.00 96.19 98 SER A N 1
ATOM 818 C CA . SER A 1 98 ? 7.502 -11.887 -22.407 1.00 96.19 98 SER A CA 1
ATOM 819 C C . SER A 1 98 ? 6.796 -11.929 -21.048 1.00 96.19 98 SER A C 1
ATOM 821 O O . SER A 1 98 ? 7.043 -11.132 -20.139 1.00 96.19 98 SER A O 1
ATOM 823 N N . LYS A 1 99 ? 5.950 -12.947 -20.847 1.00 94.81 99 LYS A N 1
ATOM 824 C CA . LYS A 1 99 ? 5.295 -13.184 -19.547 1.00 94.81 99 LYS A CA 1
ATOM 825 C C . LYS A 1 99 ? 6.298 -13.406 -18.408 1.00 94.81 99 LYS A C 1
ATOM 827 O O . LYS A 1 99 ? 6.009 -13.041 -17.270 1.00 94.81 99 LYS A O 1
ATOM 832 N N . SER A 1 100 ? 7.446 -14.021 -18.703 1.00 95.69 100 SER A N 1
ATOM 833 C CA . SER A 1 100 ? 8.496 -14.282 -17.710 1.00 95.69 100 SER A CA 1
ATOM 834 C C . SER A 1 100 ? 9.154 -12.980 -17.253 1.00 95.69 100 SER A C 1
ATOM 836 O O . SER A 1 100 ? 9.247 -12.721 -16.054 1.00 95.69 100 SER A O 1
ATOM 838 N N . GLU A 1 101 ? 9.526 -12.118 -18.202 1.00 96.06 101 GLU A N 1
ATOM 839 C CA . GLU A 1 101 ? 10.100 -10.798 -17.914 1.00 96.06 101 GLU A CA 1
ATOM 840 C C . GLU A 1 101 ? 9.120 -9.932 -17.127 1.00 96.06 101 GLU A C 1
ATOM 842 O O . GLU A 1 101 ? 9.493 -9.353 -16.105 1.00 96.06 101 GLU A O 1
ATOM 847 N N . LEU A 1 102 ? 7.846 -9.922 -17.534 1.00 95.25 102 LEU A N 1
ATOM 848 C CA . LEU A 1 102 ? 6.798 -9.204 -16.817 1.00 95.25 102 LEU A CA 1
ATOM 849 C C . LEU A 1 102 ? 6.647 -9.715 -15.377 1.00 95.25 102 LEU A C 1
ATOM 851 O O . LEU A 1 102 ? 6.574 -8.918 -14.446 1.00 95.25 102 LEU A O 1
ATOM 855 N N . SER A 1 103 ? 6.651 -11.036 -15.165 1.00 95.62 103 SER A N 1
ATOM 856 C CA . SER A 1 103 ? 6.570 -11.619 -13.819 1.00 95.62 103 SER A CA 1
ATOM 857 C C . SER A 1 103 ? 7.762 -11.223 -12.944 1.00 95.62 103 SER A C 1
ATOM 859 O O . SER A 1 103 ? 7.578 -10.854 -11.781 1.00 95.62 103 SER A O 1
ATOM 861 N N . THR A 1 104 ? 8.974 -11.260 -13.500 1.00 97.31 104 THR A N 1
ATOM 862 C CA . THR A 1 104 ? 10.203 -10.840 -12.812 1.00 97.31 104 THR A CA 1
ATOM 863 C C . THR A 1 104 ? 10.149 -9.363 -12.431 1.00 97.31 104 THR A C 1
ATOM 865 O O . THR A 1 104 ? 10.434 -9.013 -11.284 1.00 97.31 104 THR A O 1
ATOM 868 N N . ALA A 1 105 ? 9.707 -8.500 -13.345 1.00 96.88 105 ALA A N 1
ATOM 869 C 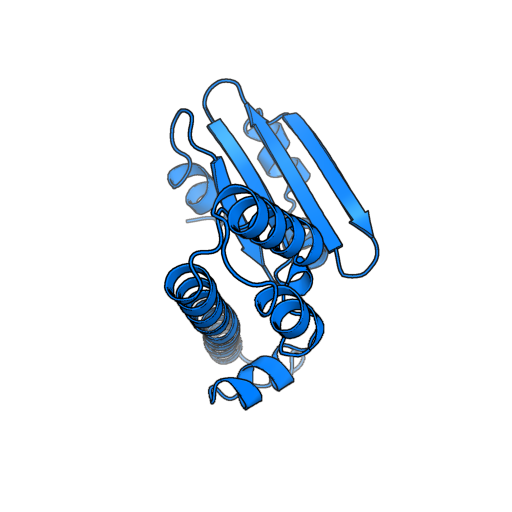CA . ALA A 1 105 ? 9.561 -7.078 -13.074 1.00 96.88 105 ALA A CA 1
ATOM 870 C C . ALA A 1 105 ? 8.487 -6.791 -12.016 1.00 96.88 105 ALA A C 1
ATOM 872 O O . ALA A 1 105 ? 8.759 -6.057 -11.070 1.00 96.88 105 ALA A O 1
ATOM 873 N N . CYS A 1 106 ? 7.311 -7.425 -12.089 1.00 95.00 106 CYS A N 1
ATOM 874 C CA . CYS A 1 106 ? 6.271 -7.270 -11.068 1.00 95.00 106 CYS A CA 1
ATOM 875 C C . CYS A 1 106 ? 6.774 -7.665 -9.670 1.00 95.00 106 CYS A C 1
ATOM 877 O O . CYS A 1 106 ? 6.504 -6.961 -8.699 1.00 95.00 106 CYS A O 1
ATOM 879 N N . LYS A 1 107 ? 7.548 -8.756 -9.552 1.00 96.94 107 LYS A N 1
ATOM 880 C CA . LYS A 1 107 ? 8.166 -9.160 -8.277 1.00 96.94 107 LYS A CA 1
ATOM 881 C C . LYS A 1 107 ? 9.173 -8.125 -7.776 1.00 96.94 107 LYS A C 1
ATOM 883 O O . LYS A 1 107 ? 9.160 -7.805 -6.592 1.00 96.94 107 LYS A O 1
ATOM 888 N N . ASN A 1 108 ? 10.010 -7.580 -8.661 1.00 97.88 108 ASN A N 1
ATOM 889 C CA . ASN A 1 108 ? 10.938 -6.499 -8.321 1.00 97.88 108 ASN A CA 1
ATOM 890 C C . ASN A 1 108 ? 10.198 -5.239 -7.841 1.00 97.88 108 ASN A C 1
ATOM 892 O O . ASN A 1 108 ? 10.586 -4.654 -6.835 1.00 97.88 108 ASN A O 1
ATOM 896 N N . HIS A 1 109 ? 9.104 -4.853 -8.500 1.00 96.50 109 HIS A N 1
ATOM 897 C CA . HIS A 1 109 ? 8.317 -3.676 -8.119 1.00 96.50 109 HIS A CA 1
ATOM 898 C C . HIS A 1 109 ? 7.688 -3.838 -6.730 1.00 96.50 109 HIS A C 1
ATOM 900 O O . HIS A 1 109 ? 7.778 -2.933 -5.903 1.00 96.50 109 HIS A O 1
ATOM 906 N N . VAL A 1 110 ? 7.121 -5.015 -6.442 1.00 96.25 110 VAL A N 1
ATOM 907 C CA . VAL A 1 110 ? 6.571 -5.351 -5.116 1.00 96.25 110 VAL A CA 1
ATOM 908 C C . VAL A 1 110 ? 7.671 -5.425 -4.051 1.00 96.25 110 VAL A C 1
ATOM 910 O O . VAL A 1 110 ? 7.448 -5.013 -2.916 1.00 96.25 110 VAL A O 1
ATOM 913 N N . LEU A 1 111 ? 8.867 -5.909 -4.399 1.00 97.94 111 LEU A N 1
ATOM 914 C CA . LEU A 1 111 ? 10.013 -5.937 -3.487 1.00 97.94 111 LEU A CA 1
ATOM 915 C C . LEU A 1 111 ? 10.445 -4.522 -3.077 1.00 97.94 111 LEU A C 1
ATOM 917 O O . LEU A 1 111 ? 10.687 -4.290 -1.896 1.00 97.94 111 LEU A O 1
ATOM 921 N N . ILE A 1 112 ? 10.493 -3.576 -4.021 1.00 98.06 112 ILE A N 1
ATOM 922 C CA . ILE A 1 112 ? 10.803 -2.167 -3.728 1.00 98.06 112 ILE A CA 1
ATOM 923 C C . ILE A 1 112 ? 9.783 -1.586 -2.737 1.00 98.06 112 ILE A C 1
ATOM 925 O O . ILE A 1 112 ? 10.179 -0.973 -1.745 1.00 98.06 112 ILE A O 1
ATOM 929 N N . GLU A 1 113 ? 8.482 -1.817 -2.957 1.00 96.56 113 GLU A N 1
ATOM 930 C CA . GLU A 1 113 ? 7.428 -1.401 -2.017 1.00 96.56 113 GLU A CA 1
ATOM 931 C C . GLU A 1 113 ? 7.635 -1.997 -0.624 1.00 96.56 113 GLU A C 1
ATOM 933 O O . GLU A 1 113 ? 7.592 -1.279 0.376 1.00 96.56 113 GLU A O 1
ATOM 938 N N . LEU A 1 114 ? 7.870 -3.309 -0.560 1.00 97.06 114 LEU A N 1
ATOM 939 C CA . LEU A 1 114 ? 8.028 -4.042 0.689 1.00 97.06 114 LEU A CA 1
ATOM 940 C C . LEU A 1 114 ? 9.228 -3.536 1.495 1.00 97.06 114 LEU A C 1
ATOM 942 O O . LEU A 1 114 ? 9.093 -3.273 2.690 1.00 97.06 114 LEU A O 1
ATOM 946 N N . GLU A 1 115 ? 10.391 -3.388 0.861 1.00 98.00 115 GLU A N 1
ATOM 947 C CA . GLU A 1 115 ? 11.601 -2.921 1.540 1.00 98.00 115 GLU A CA 1
ATOM 948 C C . GLU A 1 115 ? 11.483 -1.457 1.970 1.00 98.00 115 GLU A C 1
ATOM 950 O O . GLU A 1 115 ? 11.845 -1.120 3.100 1.00 98.00 115 GLU A O 1
ATOM 955 N N . ASN A 1 116 ? 10.870 -0.600 1.148 1.00 97.00 116 ASN A N 1
ATOM 956 C CA . ASN A 1 116 ? 10.581 0.774 1.550 1.00 97.00 116 ASN A CA 1
ATOM 957 C C . ASN A 1 116 ? 9.649 0.825 2.775 1.00 97.00 116 ASN A C 1
ATOM 959 O O . ASN A 1 116 ? 9.897 1.571 3.724 1.00 97.00 116 ASN A O 1
ATOM 963 N N . PHE A 1 117 ? 8.607 -0.011 2.804 1.00 95.31 117 PHE A N 1
ATOM 964 C CA . PHE A 1 117 ? 7.681 -0.065 3.935 1.00 95.31 117 PHE A CA 1
ATOM 965 C C . PHE A 1 117 ? 8.346 -0.614 5.206 1.00 95.31 117 PHE A C 1
ATOM 967 O O . PHE A 1 117 ? 8.089 -0.112 6.298 1.00 95.31 117 PHE A O 1
ATOM 974 N N . LYS A 1 118 ? 9.251 -1.595 5.090 1.00 95.62 118 LYS A N 1
ATOM 975 C CA . LYS A 1 118 ? 10.053 -2.093 6.223 1.00 95.62 118 LYS A CA 1
ATOM 976 C C . LYS A 1 118 ? 10.970 -1.017 6.800 1.00 95.62 118 LYS A C 1
ATOM 978 O O . LYS A 1 118 ? 11.121 -0.946 8.019 1.00 95.62 118 LYS A O 1
ATOM 983 N N . LEU A 1 119 ? 11.602 -0.200 5.954 1.00 95.31 119 LEU A N 1
ATOM 984 C CA . LEU A 1 119 ? 12.400 0.943 6.413 1.00 95.31 119 LEU A CA 1
ATOM 985 C C . LEU A 1 119 ? 11.527 1.950 7.164 1.00 95.31 119 LEU A C 1
ATOM 987 O O . LEU A 1 119 ? 11.912 2.429 8.228 1.00 95.31 119 LEU A O 1
ATOM 991 N N . PHE A 1 120 ? 10.323 2.211 6.657 1.00 92.94 120 PHE A N 1
ATOM 992 C CA . PHE A 1 120 ? 9.370 3.085 7.327 1.00 92.94 120 PHE A CA 1
ATOM 993 C C . PHE A 1 120 ? 8.903 2.530 8.678 1.00 92.94 120 PHE A C 1
ATOM 995 O O . PHE A 1 120 ? 8.885 3.271 9.655 1.00 92.94 120 PHE A O 1
ATOM 1002 N N . ILE A 1 121 ? 8.603 1.232 8.783 1.00 91.75 121 ILE A N 1
ATOM 1003 C CA . ILE A 1 121 ? 8.267 0.592 10.067 1.00 91.75 121 ILE A CA 1
ATOM 1004 C C . ILE A 1 121 ? 9.424 0.740 11.061 1.00 91.75 121 ILE A C 1
ATOM 1006 O O . ILE A 1 121 ? 9.200 1.217 12.170 1.00 91.75 121 ILE A O 1
ATOM 1010 N N . ARG A 1 122 ? 10.664 0.438 10.646 1.00 93.00 122 ARG A N 1
ATOM 1011 C CA . ARG A 1 122 ? 11.855 0.617 11.495 1.00 93.00 122 ARG A CA 1
ATOM 1012 C C . ARG A 1 122 ? 12.014 2.059 11.973 1.00 93.00 122 ARG A C 1
ATOM 1014 O O . ARG A 1 122 ? 12.352 2.289 13.132 1.00 93.00 122 ARG A O 1
ATOM 1021 N N . PHE A 1 123 ? 11.735 3.031 11.105 1.00 90.44 123 PHE A N 1
ATOM 1022 C CA . PHE A 1 123 ? 11.699 4.438 11.489 1.00 90.44 123 PHE A CA 1
ATOM 1023 C C . PHE A 1 123 ? 10.622 4.704 12.553 1.00 90.44 123 PHE A C 1
ATOM 1025 O O . PHE A 1 123 ? 10.919 5.321 13.573 1.00 90.44 123 PHE A O 1
ATOM 1032 N N . LEU A 1 124 ? 9.388 4.234 12.365 1.00 89.12 124 LEU A N 1
ATOM 1033 C CA . LEU A 1 124 ? 8.302 4.462 13.326 1.00 89.12 124 LEU A CA 1
ATOM 1034 C C . LEU A 1 124 ? 8.599 3.834 14.696 1.00 89.12 124 LEU A C 1
ATOM 1036 O O . LEU A 1 124 ? 8.383 4.484 15.719 1.00 89.12 124 LEU A O 1
ATOM 1040 N N . GLU A 1 125 ? 9.123 2.609 14.711 1.00 87.69 125 GLU A N 1
ATOM 1041 C CA . GLU A 1 125 ? 9.504 1.884 15.927 1.00 87.69 125 GLU A CA 1
ATOM 1042 C C . GLU A 1 125 ? 10.666 2.573 16.653 1.00 87.69 125 GLU A C 1
ATOM 1044 O O . GLU A 1 125 ? 10.564 2.862 17.847 1.00 87.69 125 GLU A O 1
ATOM 1049 N N . GLY A 1 126 ? 11.737 2.919 15.929 1.00 88.25 126 GLY A N 1
ATOM 105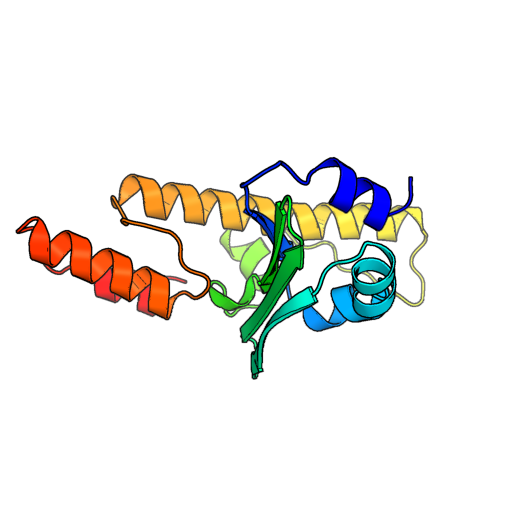0 C CA . GLY A 1 126 ? 12.911 3.588 16.498 1.00 88.25 126 GLY A CA 1
ATOM 1051 C C . GLY A 1 126 ? 12.610 4.975 17.073 1.00 88.25 126 GLY A C 1
ATOM 1052 O O . GLY A 1 126 ? 13.253 5.402 18.029 1.00 88.25 126 GLY A O 1
ATOM 1053 N N . ASN A 1 127 ? 11.595 5.660 16.539 1.00 83.88 127 ASN A N 1
ATOM 1054 C CA . ASN A 1 127 ? 11.174 6.987 16.991 1.00 83.88 127 ASN A CA 1
ATOM 1055 C C . ASN A 1 127 ? 9.948 6.952 17.925 1.00 83.88 127 ASN A C 1
ATOM 1057 O O . ASN A 1 127 ? 9.391 8.003 18.232 1.00 83.88 127 ASN A O 1
ATOM 1061 N N . LYS A 1 128 ? 9.522 5.763 18.386 1.00 80.88 128 LYS A N 1
ATOM 1062 C CA . LYS A 1 128 ? 8.376 5.567 19.295 1.00 80.88 128 LYS A CA 1
ATOM 1063 C C . LYS A 1 128 ? 7.100 6.275 18.822 1.00 80.88 128 LYS A C 1
ATOM 1065 O O . LYS A 1 128 ? 6.390 6.884 19.617 1.00 80.88 128 LYS A O 1
ATOM 1070 N N . VAL A 1 129 ? 6.785 6.213 17.530 1.00 78.94 129 VAL A N 1
ATOM 1071 C CA . VAL A 1 129 ? 5.541 6.797 17.011 1.00 78.94 129 VAL A CA 1
ATOM 1072 C C . VAL A 1 129 ? 4.348 5.951 17.461 1.00 78.94 129 VAL A C 1
ATOM 1074 O O . VAL A 1 129 ? 4.286 4.764 17.163 1.00 78.94 129 VAL A O 1
ATOM 1077 N N . ALA A 1 130 ? 3.372 6.568 18.142 1.00 72.25 130 ALA A N 1
ATOM 1078 C CA . ALA A 1 130 ? 2.247 5.870 18.782 1.00 72.25 130 ALA A CA 1
ATOM 1079 C C . ALA A 1 130 ? 1.508 4.872 17.885 1.00 72.25 130 ALA A C 1
ATOM 1081 O O . ALA A 1 130 ? 1.162 3.776 18.319 1.00 72.25 130 ALA A O 1
ATOM 1082 N N . ARG A 1 131 ? 1.186 5.280 16.655 1.00 84.19 131 ARG A N 1
ATOM 1083 C CA . ARG A 1 131 ? 0.500 4.422 15.691 1.00 84.19 131 ARG A CA 1
ATOM 1084 C C . ARG A 1 131 ? 0.736 4.888 14.267 1.00 84.19 131 ARG A C 1
ATOM 1086 O O . ARG A 1 131 ? 0.712 6.086 13.981 1.00 84.19 131 ARG A O 1
ATOM 1093 N N . LEU A 1 132 ? 0.839 3.920 13.367 1.00 88.19 132 LEU A N 1
ATOM 1094 C CA . LEU A 1 132 ? 0.703 4.159 11.941 1.00 88.19 132 LEU A CA 1
ATOM 1095 C C . LEU A 1 132 ? -0.768 4.456 11.611 1.00 88.19 132 LEU A C 1
ATOM 1097 O O . LEU A 1 132 ? -1.652 3.626 11.832 1.00 88.19 132 LEU A O 1
ATOM 1101 N N . C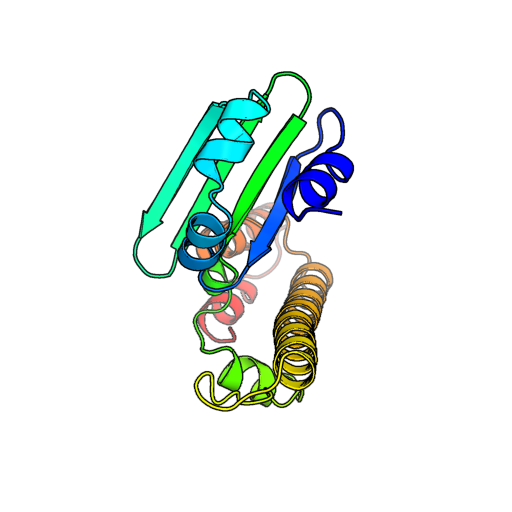YS A 1 133 ? -1.035 5.644 11.077 1.00 92.44 133 CYS A N 1
ATOM 1102 C CA . CYS A 1 133 ? -2.342 6.023 10.544 1.00 92.44 133 CYS A CA 1
ATOM 1103 C C . CYS A 1 133 ? -2.341 5.904 9.014 1.00 92.44 133 CYS A C 1
ATOM 1105 O O . CYS A 1 133 ? -1.291 5.796 8.392 1.00 92.44 133 CYS A O 1
ATOM 1107 N N . TYR A 1 134 ? -3.516 5.996 8.388 1.00 94.12 134 TYR A N 1
ATOM 1108 C CA . TYR A 1 134 ? -3.684 5.826 6.935 1.00 94.12 134 TYR A CA 1
ATOM 1109 C C . TYR A 1 134 ? -3.005 6.875 6.056 1.00 94.12 134 TYR A C 1
ATOM 1111 O O . TYR A 1 134 ? -2.963 6.691 4.847 1.00 94.12 134 TYR A O 1
ATOM 1119 N N . THR A 1 135 ? -2.518 7.968 6.641 1.00 92.25 135 THR A N 1
ATOM 1120 C CA . THR A 1 135 ? -1.817 9.042 5.935 1.00 92.25 135 THR A CA 1
ATOM 1121 C C . THR A 1 135 ? -0.603 9.490 6.735 1.00 92.25 135 THR A C 1
ATOM 1123 O O . THR A 1 135 ? -0.586 9.376 7.970 1.00 92.25 135 THR A O 1
ATOM 1126 N N . ARG A 1 136 ? 0.396 10.070 6.058 1.00 90.62 136 ARG A N 1
ATOM 1127 C CA . ARG A 1 136 ? 1.533 10.721 6.731 1.00 90.62 136 ARG A CA 1
ATOM 1128 C C . ARG A 1 136 ? 1.093 11.807 7.710 1.00 90.62 136 ARG A C 1
ATOM 1130 O O . ARG A 1 136 ? 1.604 11.856 8.820 1.00 90.62 136 ARG A O 1
ATOM 1137 N N . GLY A 1 137 ? 0.091 12.615 7.351 1.00 89.56 137 GLY A N 1
ATOM 1138 C CA . GLY A 1 137 ? -0.407 13.702 8.200 1.00 89.56 137 GLY A CA 1
ATOM 1139 C C . GLY A 1 137 ? -1.044 13.187 9.490 1.00 89.56 137 GLY A C 1
ATOM 1140 O O . GLY A 1 137 ? -0.698 13.631 10.581 1.00 89.56 137 GLY A O 1
ATOM 1141 N N . SER A 1 138 ? -1.915 12.180 9.389 1.00 89.81 138 SER A N 1
ATOM 1142 C CA . SER A 1 138 ? -2.519 11.557 10.570 1.00 89.81 138 SER A CA 1
ATOM 1143 C C . SER A 1 138 ? -1.500 10.777 11.408 1.00 89.81 138 SER A C 1
ATOM 1145 O O . SER A 1 138 ? -1.670 10.664 12.620 1.00 89.81 138 SER A O 1
ATOM 1147 N N . THR A 1 139 ? -0.450 10.236 10.784 1.00 89.94 139 THR A N 1
ATOM 1148 C CA . THR A 1 139 ? 0.647 9.550 11.489 1.00 89.94 139 THR A CA 1
ATOM 1149 C C . THR A 1 139 ? 1.504 10.559 12.253 1.00 89.94 139 THR A C 1
ATOM 1151 O O . THR A 1 139 ? 1.774 10.359 13.433 1.00 89.94 139 THR A O 1
ATOM 1154 N N . ALA A 1 140 ? 1.834 11.696 11.633 1.00 87.44 140 ALA A N 1
ATOM 1155 C CA . ALA A 1 140 ? 2.552 12.795 12.273 1.00 87.44 140 ALA A CA 1
ATOM 1156 C C . ALA A 1 140 ? 1.775 13.381 13.458 1.00 87.44 140 ALA A C 1
ATOM 1158 O O . ALA A 1 140 ? 2.351 13.593 14.521 1.00 87.44 140 ALA A O 1
ATOM 1159 N N . MET A 1 141 ? 0.458 13.568 13.318 1.00 88.00 141 MET A N 1
ATOM 1160 C CA . MET A 1 141 ? -0.383 14.030 14.425 1.00 88.00 141 MET A CA 1
ATOM 1161 C C . MET A 1 141 ? -0.410 13.025 15.587 1.00 88.00 141 MET A C 1
ATOM 1163 O O . MET A 1 141 ? -0.361 13.418 16.749 1.00 88.00 141 MET A O 1
ATOM 1167 N N . ALA A 1 142 ? -0.456 11.722 15.292 1.00 86.88 142 ALA A N 1
ATOM 1168 C CA . ALA A 1 142 ? -0.401 10.691 16.328 1.00 86.88 142 ALA A CA 1
ATOM 1169 C C . ALA A 1 142 ? 0.949 10.679 17.066 1.00 86.88 142 ALA A C 1
ATOM 1171 O O . ALA A 1 142 ? 0.967 10.516 18.284 1.00 86.88 142 ALA A O 1
ATOM 1172 N N . ALA A 1 143 ? 2.057 10.883 16.345 1.00 84.38 143 ALA A N 1
ATOM 1173 C CA . ALA A 1 143 ? 3.382 11.043 16.942 1.00 84.38 143 ALA A CA 1
ATOM 1174 C C . ALA A 1 143 ? 3.434 12.273 17.863 1.00 84.38 143 ALA A C 1
ATOM 1176 O O . ALA A 1 143 ? 3.818 12.156 19.023 1.00 84.38 143 ALA A O 1
ATOM 1177 N N . PHE A 1 144 ? 2.976 13.427 17.365 1.00 83.44 144 PHE A N 1
ATOM 1178 C CA . PHE A 1 144 ? 2.946 14.685 18.111 1.00 83.44 144 PHE A CA 1
ATOM 1179 C C . PHE A 1 144 ? 2.177 14.562 19.430 1.00 83.44 144 PHE A C 1
ATOM 1181 O O . PHE A 1 144 ? 2.690 14.947 20.479 1.00 83.44 144 PHE A O 1
ATOM 1188 N N . LEU A 1 145 ? 0.965 13.997 19.388 1.00 82.38 145 LEU A N 1
ATOM 1189 C CA . LEU A 1 145 ? 0.136 13.841 20.582 1.00 82.38 145 LEU A CA 1
ATOM 1190 C C . LEU A 1 145 ? 0.832 12.974 21.634 1.00 82.38 145 LEU A C 1
ATOM 1192 O O . LEU A 1 145 ? 0.848 13.343 22.803 1.00 82.38 145 LEU A O 1
ATOM 1196 N N . LEU A 1 146 ? 1.458 11.864 21.235 1.00 79.44 146 LEU A N 1
ATOM 1197 C CA . LEU A 1 146 ? 2.192 11.020 22.177 1.00 79.44 146 LEU A CA 1
ATOM 1198 C C . LEU A 1 146 ? 3.345 11.772 22.846 1.00 79.44 146 LEU A C 1
ATOM 1200 O O . LEU A 1 146 ? 3.472 11.708 24.065 1.00 79.44 146 LEU A O 1
ATOM 1204 N N . SER A 1 147 ? 4.160 12.497 22.075 1.00 72.00 147 SER A N 1
ATOM 1205 C CA . SER A 1 147 ? 5.275 13.281 22.621 1.00 72.00 147 SER A CA 1
ATOM 1206 C C . SER A 1 147 ? 4.795 14.369 23.582 1.00 72.00 147 SER A C 1
ATOM 1208 O O . SER A 1 147 ? 5.392 14.546 24.642 1.00 72.00 147 SER A O 1
ATOM 1210 N N . HIS A 1 148 ? 3.690 15.045 23.248 1.00 72.44 148 HIS A N 1
ATOM 1211 C CA . HIS A 1 148 ? 3.083 16.069 24.095 1.00 72.44 148 HIS A CA 1
ATOM 1212 C C . HIS A 1 148 ? 2.620 15.502 25.445 1.00 72.44 148 HIS A C 1
ATOM 1214 O O . HIS A 1 148 ? 2.930 16.078 26.484 1.00 72.44 148 HIS A O 1
ATOM 1220 N N . TYR A 1 149 ? 1.947 14.346 25.449 1.00 64.94 149 TYR A N 1
ATOM 1221 C CA . TYR A 1 149 ? 1.499 13.702 26.690 1.00 64.94 149 TYR A CA 1
ATOM 1222 C C . TYR A 1 149 ? 2.629 13.009 27.470 1.00 64.94 149 TYR A C 1
ATOM 1224 O O . TYR A 1 149 ? 2.492 12.807 28.673 1.00 64.94 149 TYR A O 1
ATOM 1232 N N . ALA A 1 150 ? 3.741 12.660 26.816 1.00 66.69 150 ALA A N 1
ATOM 1233 C CA . ALA A 1 150 ? 4.901 12.020 27.441 1.00 66.69 150 ALA A CA 1
ATOM 1234 C C . ALA A 1 150 ? 5.993 13.006 27.908 1.00 66.69 150 ALA A C 1
ATOM 1236 O O . ALA A 1 150 ? 7.009 12.565 28.441 1.00 66.69 150 ALA A O 1
ATOM 1237 N N . GLY A 1 151 ? 5.823 14.318 27.698 1.00 56.31 151 GLY A N 1
ATOM 1238 C CA . GLY A 1 151 ? 6.803 15.340 28.093 1.00 56.31 151 GLY A CA 1
ATOM 1239 C C . GLY A 1 151 ? 8.114 15.324 27.289 1.00 56.31 151 GLY A C 1
ATOM 1240 O O . GLY A 1 151 ? 9.133 15.804 27.779 1.00 56.31 151 GLY A O 1
ATOM 1241 N N . VAL A 1 152 ? 8.119 14.766 26.070 1.00 53.88 152 VAL A N 1
ATOM 1242 C CA . VAL A 1 152 ? 9.327 14.606 25.233 1.00 53.88 152 VAL A CA 1
ATOM 1243 C C . VAL A 1 152 ? 9.366 15.655 24.110 1.00 53.88 152 VAL A C 1
ATOM 1245 O O . VAL A 1 152 ? 8.360 15.928 23.459 1.00 53.88 152 VAL A O 1
ATOM 1248 N N . ASN A 1 153 ? 10.550 16.240 23.889 1.00 47.19 153 ASN A N 1
ATOM 1249 C CA . ASN A 1 153 ? 10.810 17.417 23.048 1.00 47.19 153 ASN A CA 1
ATOM 1250 C C . ASN A 1 153 ? 10.406 17.280 21.555 1.00 47.19 153 ASN A C 1
ATOM 1252 O O . ASN A 1 153 ? 10.498 16.215 20.945 1.00 47.19 153 ASN A O 1
ATOM 1256 N N . LEU A 1 154 ? 10.019 18.410 20.951 1.00 50.94 154 LEU A N 1
ATOM 1257 C CA . LEU A 1 154 ? 9.246 18.585 19.703 1.00 50.94 154 LEU A CA 1
ATOM 1258 C C . LEU A 1 154 ? 9.971 18.286 18.363 1.00 50.94 154 LEU A C 1
ATOM 1260 O O . LEU A 1 154 ? 9.537 18.758 17.312 1.00 50.94 154 LEU A O 1
ATOM 1264 N N . PHE A 1 155 ? 11.084 17.549 18.348 1.00 51.66 155 PHE A N 1
ATOM 1265 C CA . PHE A 1 155 ? 11.950 17.444 17.154 1.00 51.66 155 PHE A CA 1
ATOM 1266 C C . PHE A 1 155 ? 11.417 16.519 16.035 1.00 51.66 155 PHE A C 1
ATOM 1268 O O . PHE A 1 155 ? 11.819 16.641 14.878 1.00 51.66 155 PHE A O 1
ATOM 1275 N N . TYR A 1 156 ? 10.468 15.626 16.328 1.00 50.75 156 TYR A N 1
ATOM 1276 C CA . TYR A 1 156 ? 10.016 14.585 15.388 1.00 50.75 156 TYR A CA 1
ATOM 1277 C C . TYR A 1 156 ? 9.136 15.090 14.231 1.00 50.75 156 TYR A C 1
ATOM 1279 O O . TYR A 1 156 ? 9.035 14.436 13.191 1.00 50.75 156 TYR A O 1
ATOM 1287 N N . MET A 1 157 ? 8.500 16.258 14.378 1.00 46.81 157 MET A N 1
ATOM 1288 C CA . MET A 1 157 ? 7.495 16.736 13.420 1.00 46.81 157 MET A CA 1
ATOM 1289 C C . MET A 1 157 ? 8.102 17.250 12.102 1.00 46.81 157 MET A C 1
ATOM 1291 O O . MET A 1 157 ? 7.439 17.212 11.064 1.00 46.81 157 MET A O 1
ATOM 1295 N N . ILE A 1 158 ? 9.367 17.685 12.123 1.00 46.81 158 ILE A N 1
ATOM 1296 C CA . ILE A 1 158 ? 10.084 18.188 10.938 1.00 46.81 158 ILE A CA 1
ATOM 1297 C C . ILE A 1 158 ? 10.515 17.025 10.026 1.00 46.81 158 ILE A C 1
ATOM 1299 O O . ILE A 1 158 ? 10.391 17.121 8.806 1.00 46.81 158 ILE A O 1
ATOM 1303 N N . MET A 1 159 ? 10.904 15.880 10.598 1.00 46.94 159 MET A N 1
ATOM 1304 C CA . MET A 1 159 ? 11.360 14.701 9.842 1.00 46.94 159 MET A CA 1
ATOM 1305 C C . MET A 1 159 ? 10.254 14.098 8.957 1.00 46.94 159 MET A C 1
ATOM 1307 O O . MET A 1 159 ? 10.508 13.724 7.817 1.00 46.94 159 MET A O 1
ATOM 1311 N N . LEU A 1 160 ? 9.001 14.072 9.424 1.00 46.84 160 LEU A N 1
ATOM 1312 C CA . LEU A 1 160 ? 7.868 13.541 8.645 1.00 46.84 160 LEU A CA 1
ATOM 1313 C C . LEU A 1 160 ? 7.379 14.478 7.525 1.00 46.84 160 LEU A C 1
ATOM 1315 O O . LEU A 1 160 ? 6.603 14.047 6.673 1.00 46.84 160 LEU A O 1
ATOM 1319 N N . LYS A 1 161 ? 7.803 15.749 7.523 1.00 39.88 161 LYS A N 1
ATOM 1320 C CA . LYS A 1 161 ? 7.545 16.696 6.425 1.00 39.88 161 LYS A CA 1
ATOM 1321 C C . LYS A 1 161 ? 8.721 16.834 5.451 1.00 39.88 161 LYS A C 1
ATOM 1323 O O . LYS A 1 161 ? 8.489 17.307 4.345 1.00 39.88 161 LYS A O 1
ATOM 1328 N N . GLY A 1 162 ? 9.940 16.466 5.858 1.00 41.09 162 GLY A N 1
ATOM 1329 C CA . GLY A 1 162 ? 11.167 16.729 5.096 1.00 41.09 162 GLY A CA 1
ATOM 1330 C C . GLY A 1 162 ? 12.030 15.518 4.727 1.00 41.09 162 GLY A C 1
ATOM 1331 O O . GLY A 1 162 ? 13.023 15.715 4.039 1.00 41.09 162 GLY A O 1
ATOM 1332 N N . VAL A 1 163 ? 11.707 14.294 5.170 1.00 45.09 163 VAL A N 1
ATOM 1333 C CA . VAL A 1 163 ? 12.571 13.105 4.955 1.00 45.09 163 VAL A CA 1
ATOM 1334 C C . VAL A 1 163 ? 11.845 11.929 4.266 1.00 45.09 163 VAL A C 1
ATOM 1336 O O . VAL A 1 163 ? 12.452 10.890 4.021 1.00 45.09 163 VAL A O 1
ATOM 1339 N N . PHE A 1 164 ? 10.580 12.101 3.862 1.00 41.78 164 PHE A N 1
ATOM 1340 C CA . PHE A 1 164 ? 9.850 11.171 2.983 1.00 41.78 164 PHE A CA 1
ATOM 1341 C C . PHE A 1 164 ? 8.979 11.907 1.961 1.00 41.78 164 PHE A C 1
ATOM 1343 O O . PHE A 1 164 ? 8.321 12.906 2.346 1.00 41.78 164 PHE A O 1
#

Sequence (164 aa):
MAFWDFVFSHTERKQKLWVIARNLTFDFTVVKGWRHLRKAGYKLKFFHNQGTCNIISVRKKSNAIVFLDSMNWFVESLEKTGERIGIKRIAVDYKTCSKSELSTACKNHVLIELENFKLFIRFLEGNKVARLCYTRGSTAMAAFLLSHYAGVNLFYMIMLKGVF

Foldseek 3Di:
DQPLVVVVVPWAFPEEAEAEDAVQVVVCVVSVVVVSCVVVVWDWDDFDDDDRWTWTWIDDPGGIYIYAHPCLQVVDDLQVLCVVLVQHQDDDDPVDDDPVSVVVRVVSSVVSVVSSVVVVVVVCVVLVQPDDDRHLVVSLVSSQVVCVVVVHDDPPNVCSVPVD

Radius of gyration: 17.78 Å; chains: 1; bounding box: 40×38×54 Å